Protein AF-A0A7L2P996-F1 (afdb_monomer_lite)

Sequence (85 aa):
GRQTYSRYQTLELEKEFLFNPYLTRKRRIEVSHALGLSERQVKIWFQNRRMKWKKENNKDKLPGQGRDEEKNEEEGNEEKEEEEE

Organism: Pycnonotus jocosus (NCBI:txid182897)

Structure (mmCIF, N/CA/C/O backbone):
data_AF-A0A7L2P996-F1
#
_entry.id   AF-A0A7L2P996-F1
#
loop_
_atom_site.group_PDB
_atom_site.id
_atom_site.type_symbol
_atom_site.label_atom_id
_atom_site.label_alt_id
_atom_site.label_comp_id
_atom_site.label_asym_id
_atom_site.label_entity_id
_atom_site.label_seq_id
_atom_site.pdbx_PDB_ins_code
_atom_site.Cartn_x
_atom_site.Cartn_y
_atom_site.Cartn_z
_atom_site.occupancy
_atom_site.B_iso_or_equiv
_atom_site.auth_seq_id
_atom_site.auth_comp_id
_atom_site.auth_asym_id
_atom_site.auth_atom_id
_atom_site.pdbx_PDB_model_num
ATOM 1 N N . GLY A 1 1 ? 8.206 6.450 16.033 1.00 66.31 1 GLY A N 1
ATOM 2 C CA . GLY A 1 1 ? 8.834 5.118 15.917 1.00 66.31 1 GLY A CA 1
ATOM 3 C C . GLY A 1 1 ? 8.211 4.371 14.758 1.00 66.31 1 GLY A C 1
ATOM 4 O O . GLY A 1 1 ? 7.070 4.662 14.421 1.00 66.31 1 GLY A O 1
ATOM 5 N N . ARG A 1 2 ? 8.940 3.452 14.116 1.00 77.38 2 ARG A N 1
ATOM 6 C CA . ARG A 1 2 ? 8.371 2.627 13.041 1.00 77.38 2 ARG A CA 1
ATOM 7 C C . ARG A 1 2 ? 7.311 1.701 13.636 1.00 77.38 2 ARG A C 1
ATOM 9 O O . ARG A 1 2 ? 7.641 0.859 14.463 1.00 77.38 2 ARG A O 1
ATOM 16 N N . GLN A 1 3 ? 6.061 1.864 13.220 1.00 81.69 3 GLN A N 1
ATOM 17 C CA . GLN A 1 3 ? 4.994 0.950 13.606 1.00 81.69 3 GLN A CA 1
ATOM 18 C C . GLN A 1 3 ? 5.035 -0.294 12.717 1.00 81.69 3 GLN A C 1
ATOM 20 O O . GLN A 1 3 ? 5.199 -0.197 11.500 1.00 81.69 3 GLN A O 1
ATOM 25 N N . THR A 1 4 ? 4.937 -1.463 13.339 1.00 92.19 4 THR A N 1
ATOM 26 C CA . THR A 1 4 ? 4.873 -2.756 12.656 1.00 92.19 4 THR A CA 1
ATOM 27 C C . THR A 1 4 ? 3.419 -3.140 12.419 1.00 92.19 4 THR A C 1
ATOM 29 O O . THR A 1 4 ? 2.603 -3.027 13.334 1.00 92.19 4 THR A O 1
ATOM 32 N N . TYR A 1 5 ? 3.105 -3.618 11.216 1.00 96.25 5 TYR A N 1
ATOM 33 C CA . TYR A 1 5 ? 1.787 -4.173 10.919 1.00 96.25 5 TYR A CA 1
ATOM 34 C C . TYR A 1 5 ? 1.551 -5.468 11.697 1.00 96.25 5 TYR A C 1
ATOM 36 O O . TYR A 1 5 ? 2.485 -6.228 11.968 1.00 96.25 5 TYR A O 1
ATOM 44 N N . SER A 1 6 ? 0.296 -5.722 12.060 1.00 97.75 6 SER A N 1
ATOM 45 C CA . SER A 1 6 ? -0.095 -6.976 12.695 1.00 97.75 6 SER A CA 1
ATOM 46 C C . SER A 1 6 ? 0.072 -8.155 11.729 1.00 97.75 6 SER A C 1
ATOM 48 O O . SER A 1 6 ? 0.194 -7.990 10.508 1.00 97.75 6 SER A O 1
ATOM 50 N N . ARG A 1 7 ? 0.037 -9.379 12.272 1.00 97.31 7 ARG A N 1
ATOM 51 C CA . ARG A 1 7 ? 0.070 -10.598 11.452 1.00 97.31 7 ARG A CA 1
ATOM 52 C C . ARG A 1 7 ? -1.092 -10.634 10.457 1.00 97.31 7 ARG A C 1
ATOM 54 O O . ARG A 1 7 ? -0.869 -10.971 9.303 1.00 97.31 7 ARG A O 1
ATOM 61 N N . TYR A 1 8 ? -2.291 -10.249 10.895 1.00 97.56 8 TYR A N 1
ATOM 62 C CA . TYR A 1 8 ? -3.485 -10.186 10.048 1.00 97.56 8 TYR A CA 1
ATOM 63 C C . TYR A 1 8 ? -3.329 -9.164 8.915 1.00 97.56 8 TYR A C 1
ATOM 65 O O . TYR A 1 8 ? -3.516 -9.511 7.756 1.00 97.56 8 TYR A O 1
ATOM 73 N N . GLN A 1 9 ? -2.886 -7.941 9.235 1.00 98.00 9 GLN A N 1
ATOM 74 C CA . GLN A 1 9 ? -2.657 -6.894 8.233 1.00 98.00 9 GLN A CA 1
ATOM 75 C C . GLN A 1 9 ? -1.649 -7.337 7.172 1.00 98.00 9 GLN A C 1
ATOM 77 O O . GLN A 1 9 ? -1.883 -7.158 5.984 1.00 98.00 9 GLN A O 1
ATOM 82 N N . THR A 1 10 ? -0.543 -7.952 7.594 1.00 97.88 10 THR A N 1
ATOM 83 C CA . THR A 1 10 ? 0.476 -8.454 6.663 1.00 97.88 10 THR A CA 1
ATOM 84 C C . THR A 1 10 ? -0.081 -9.547 5.751 1.00 97.88 10 THR A C 1
ATOM 86 O O . THR A 1 10 ? 0.213 -9.552 4.562 1.00 97.88 10 THR A O 1
ATOM 89 N N . LEU A 1 11 ? -0.891 -10.460 6.292 1.00 97.94 11 LEU A N 1
ATOM 90 C CA . LEU A 1 11 ? -1.458 -11.580 5.540 1.00 97.94 11 LEU A CA 1
ATOM 91 C C . LEU A 1 11 ? -2.435 -11.089 4.463 1.00 97.94 11 LEU A C 1
ATOM 93 O O . LEU A 1 11 ? -2.306 -11.481 3.307 1.00 97.94 11 LEU A O 1
ATOM 97 N N . GLU A 1 12 ? -3.348 -10.183 4.815 1.00 98.19 12 GLU A N 1
ATOM 98 C CA . GLU A 1 12 ? -4.290 -9.617 3.843 1.00 98.19 12 GLU A CA 1
ATOM 99 C C . GLU A 1 12 ? -3.577 -8.765 2.781 1.00 98.19 12 GLU A C 1
ATOM 101 O O . GLU A 1 12 ? -3.906 -8.869 1.604 1.00 98.19 12 GLU A O 1
ATOM 106 N N . LEU A 1 13 ? -2.545 -7.993 3.146 1.00 98.12 13 LEU A N 1
ATOM 107 C CA . LEU A 1 13 ? -1.742 -7.243 2.170 1.00 98.12 13 LEU A CA 1
ATOM 108 C C . LEU A 1 13 ? -1.014 -8.168 1.175 1.00 98.12 13 LEU A C 1
ATOM 110 O O . LEU A 1 13 ? -1.005 -7.893 -0.023 1.00 98.12 13 LEU A O 1
ATOM 114 N N . GLU A 1 14 ? -0.431 -9.277 1.642 1.00 98.12 14 GLU A N 1
ATOM 115 C CA . GLU A 1 14 ? 0.198 -10.282 0.767 1.00 98.12 14 GLU A CA 1
ATOM 116 C C . GLU A 1 14 ? -0.827 -10.972 -0.138 1.00 98.12 14 GLU A C 1
ATOM 118 O O . GLU A 1 14 ? -0.562 -11.178 -1.321 1.00 98.12 14 GLU A O 1
ATOM 123 N N . LYS A 1 15 ? -2.012 -11.295 0.388 1.00 97.56 15 LYS A N 1
ATOM 124 C CA . LYS A 1 15 ? -3.102 -11.885 -0.395 1.00 97.56 15 LYS A CA 1
ATOM 125 C C . LYS A 1 15 ? -3.550 -10.955 -1.524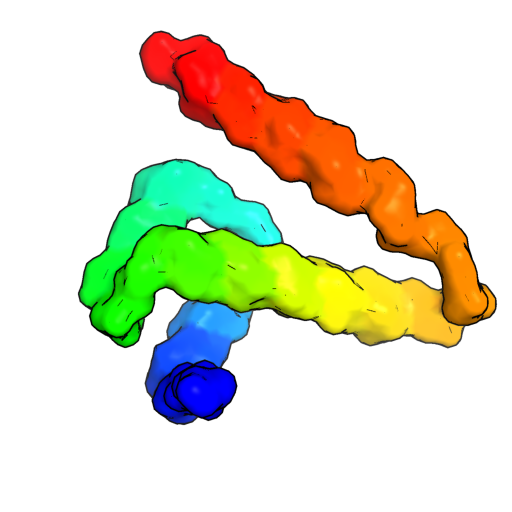 1.00 97.56 15 LYS A C 1
ATOM 127 O O . LYS A 1 15 ? -3.680 -11.409 -2.658 1.00 97.56 15 LYS A O 1
ATOM 132 N N . GLU A 1 16 ? -3.730 -9.668 -1.234 1.00 97.50 16 GLU A N 1
ATOM 133 C CA . GLU A 1 16 ? -4.054 -8.665 -2.253 1.00 97.50 16 GLU A CA 1
ATOM 134 C C . GLU A 1 16 ? -2.934 -8.510 -3.285 1.00 97.50 16 GLU A C 1
ATOM 136 O O . GLU A 1 16 ? -3.211 -8.451 -4.478 1.00 97.50 16 GLU A O 1
ATOM 141 N N . PHE A 1 17 ? -1.669 -8.520 -2.859 1.00 96.81 17 PHE A N 1
ATOM 142 C CA . PHE A 1 17 ? -0.525 -8.439 -3.771 1.00 96.81 17 PHE A CA 1
ATOM 143 C C . PHE A 1 17 ? -0.443 -9.621 -4.745 1.00 96.81 17 PHE A C 1
ATOM 145 O O . PHE A 1 17 ? -0.101 -9.437 -5.911 1.00 96.81 17 PHE A O 1
ATOM 152 N N . LEU A 1 18 ? -0.754 -10.834 -4.277 1.00 95.69 18 LEU A N 1
ATOM 153 C CA . LEU A 1 18 ? -0.808 -12.026 -5.128 1.00 95.69 18 LEU A CA 1
ATOM 154 C C . LEU A 1 18 ? -1.968 -11.978 -6.130 1.00 95.69 18 LEU A C 1
ATOM 156 O O . LEU A 1 18 ? -1.871 -12.597 -7.187 1.00 95.69 18 LEU A O 1
ATOM 160 N N . PHE A 1 19 ? -3.046 -11.260 -5.805 1.00 95.56 19 PHE A N 1
ATOM 161 C CA . PHE A 1 19 ? -4.155 -11.023 -6.726 1.00 95.56 19 PHE A CA 1
ATOM 162 C C . PHE A 1 19 ? -3.801 -9.955 -7.770 1.00 95.56 19 PHE A C 1
ATOM 164 O O . PHE A 1 19 ? -3.999 -10.177 -8.962 1.00 95.56 19 PHE A O 1
ATOM 171 N N . ASN A 1 20 ? -3.256 -8.816 -7.333 1.00 92.38 20 ASN A N 1
ATOM 172 C CA . ASN A 1 20 ? -2.757 -7.762 -8.209 1.00 92.38 20 ASN A CA 1
ATOM 173 C C . ASN A 1 20 ? -1.571 -7.006 -7.558 1.00 92.38 20 ASN A C 1
ATOM 175 O O . ASN A 1 20 ? -1.758 -6.359 -6.525 1.00 92.38 20 ASN A O 1
ATOM 179 N N . PRO A 1 21 ? -0.360 -7.016 -8.156 1.00 93.44 21 PRO A N 1
ATOM 180 C CA . PRO A 1 21 ? 0.809 -6.291 -7.635 1.00 93.44 21 PRO A CA 1
ATOM 181 C C . PRO A 1 21 ? 0.684 -4.755 -7.635 1.00 93.44 21 PRO A C 1
ATOM 183 O O . PRO A 1 21 ? 1.505 -4.060 -7.017 1.00 93.44 21 PRO A O 1
ATOM 186 N N . TYR A 1 22 ? -0.324 -4.223 -8.327 1.00 95.75 22 TYR A N 1
ATOM 187 C CA . TYR A 1 22 ? -0.643 -2.802 -8.420 1.00 95.75 22 TYR A CA 1
ATOM 188 C C . TYR A 1 22 ? -2.082 -2.579 -7.950 1.00 95.75 22 TYR A C 1
ATOM 190 O O . TYR A 1 22 ? -2.985 -3.345 -8.267 1.00 95.75 22 TYR A O 1
ATOM 198 N N . LEU A 1 23 ? -2.307 -1.540 -7.152 1.00 92.00 23 LEU A N 1
ATOM 199 C CA . LEU A 1 23 ? -3.642 -1.228 -6.651 1.00 92.00 23 LEU A CA 1
ATOM 200 C C . LEU A 1 23 ? -4.234 -0.077 -7.440 1.00 92.00 23 LEU A C 1
ATOM 202 O O . LEU A 1 23 ? -3.605 0.975 -7.516 1.00 92.00 23 LEU A O 1
ATOM 206 N N . THR A 1 24 ? -5.481 -0.246 -7.872 1.00 93.69 24 THR A N 1
ATOM 207 C CA . THR A 1 24 ? -6.308 0.883 -8.301 1.00 93.69 24 THR A CA 1
ATOM 208 C C . THR A 1 24 ? -6.668 1.763 -7.110 1.00 93.69 24 THR A C 1
ATOM 210 O O . THR A 1 24 ? -6.696 1.296 -5.958 1.00 93.69 24 THR A O 1
ATOM 213 N N . ARG A 1 25 ? -7.024 3.027 -7.365 1.00 91.62 25 ARG A N 1
ATOM 214 C CA . ARG A 1 25 ? -7.555 3.934 -6.331 1.00 91.62 25 ARG A CA 1
ATOM 215 C C . ARG A 1 25 ? -8.668 3.299 -5.495 1.00 91.62 25 ARG A C 1
ATOM 217 O O . ARG A 1 25 ? -8.575 3.270 -4.267 1.00 91.62 25 ARG A O 1
ATOM 224 N N . LYS A 1 26 ? -9.695 2.744 -6.148 1.00 94.75 26 LYS A N 1
ATOM 225 C CA . LYS A 1 26 ? -10.830 2.107 -5.464 1.00 94.75 26 LYS A CA 1
ATOM 226 C C . LYS A 1 26 ? -10.369 0.974 -4.551 1.00 94.75 26 LYS A C 1
ATOM 228 O O . LYS A 1 26 ? -10.760 0.927 -3.384 1.00 94.75 26 LYS A O 1
ATOM 233 N N . ARG A 1 27 ? -9.499 0.088 -5.049 1.00 95.50 27 ARG A N 1
ATOM 234 C CA . ARG A 1 27 ? -9.040 -1.053 -4.252 1.00 95.50 27 ARG A CA 1
ATOM 235 C C . ARG A 1 27 ? -8.184 -0.613 -3.071 1.00 95.50 27 ARG A C 1
ATOM 237 O O . ARG A 1 27 ? -8.320 -1.157 -1.979 1.00 95.50 27 ARG A O 1
ATOM 244 N N . ARG A 1 28 ? -7.348 0.410 -3.257 1.00 97.12 28 ARG A N 1
ATOM 245 C CA . ARG A 1 28 ? -6.551 1.005 -2.179 1.00 97.12 28 ARG A CA 1
ATOM 246 C C . ARG A 1 28 ? -7.433 1.531 -1.046 1.00 97.12 28 ARG A C 1
ATOM 248 O O . ARG A 1 28 ? -7.123 1.250 0.111 1.00 97.12 28 ARG A O 1
ATOM 255 N N . ILE A 1 29 ? -8.532 2.220 -1.365 1.00 97.12 29 ILE A N 1
ATOM 256 C CA . ILE A 1 29 ? -9.511 2.690 -0.371 1.00 97.12 29 ILE A CA 1
ATOM 257 C C . ILE A 1 29 ? -10.119 1.499 0.383 1.00 97.12 29 ILE A C 1
ATOM 259 O O . ILE A 1 29 ? -10.064 1.465 1.613 1.00 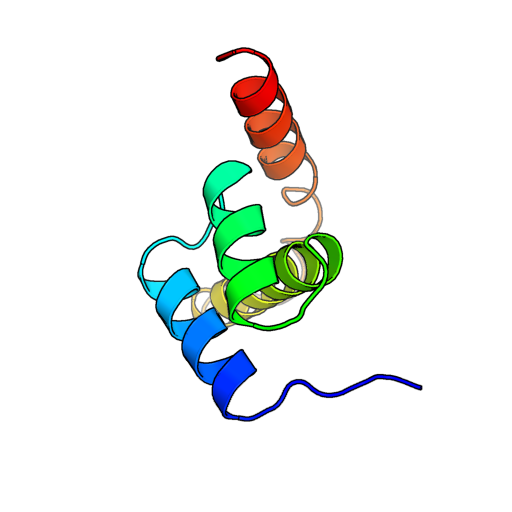97.12 29 ILE A O 1
ATOM 263 N N . GLU A 1 30 ? -10.620 0.486 -0.328 1.00 97.69 30 GLU A N 1
ATOM 264 C CA . GLU A 1 30 ? -11.246 -0.700 0.280 1.00 97.69 30 GLU A CA 1
ATOM 265 C C . GLU A 1 30 ? -10.299 -1.443 1.237 1.00 97.69 30 GLU A C 1
ATOM 267 O O . GLU A 1 30 ? -10.664 -1.740 2.377 1.00 97.69 30 GLU A O 1
ATOM 272 N N . VAL A 1 31 ? -9.061 -1.695 0.803 1.00 97.31 31 VAL A N 1
ATOM 273 C CA . VAL A 1 31 ? -8.036 -2.370 1.614 1.00 97.31 31 VAL A CA 1
ATOM 274 C C . VAL A 1 31 ? -7.646 -1.521 2.825 1.00 97.31 31 VAL A C 1
ATOM 276 O O . VAL A 1 31 ? -7.484 -2.051 3.925 1.00 97.31 31 VAL A O 1
ATOM 279 N N . SER A 1 32 ? -7.528 -0.201 2.656 1.00 97.94 32 SER A N 1
ATOM 280 C CA . SER A 1 32 ? -7.199 0.714 3.754 1.00 97.94 32 SER A CA 1
ATOM 281 C C . SER A 1 32 ? -8.245 0.655 4.874 1.00 97.94 32 SER A C 1
ATOM 283 O O . SER A 1 32 ? -7.893 0.463 6.042 1.00 97.94 32 SER A O 1
ATOM 285 N N . HIS A 1 33 ? -9.531 0.686 4.512 1.00 98.00 33 HIS A N 1
ATOM 286 C CA . HIS A 1 33 ? -10.644 0.602 5.454 1.00 98.00 33 HIS A CA 1
ATOM 287 C C . HIS A 1 33 ? -10.702 -0.766 6.141 1.00 98.00 33 HIS A C 1
ATOM 289 O O . HIS A 1 33 ? -10.843 -0.831 7.361 1.00 98.00 33 HIS A O 1
ATOM 295 N N . ALA A 1 34 ? -10.538 -1.856 5.384 1.00 97.69 34 ALA A N 1
ATOM 296 C CA . ALA A 1 34 ? -10.578 -3.216 5.922 1.00 97.69 34 ALA A CA 1
ATOM 297 C C . ALA A 1 34 ? -9.454 -3.502 6.935 1.00 97.69 34 ALA A C 1
ATOM 299 O O . ALA A 1 34 ? -9.636 -4.296 7.859 1.00 97.69 34 ALA A O 1
ATOM 300 N N . LEU A 1 35 ? -8.290 -2.863 6.773 1.00 97.69 35 LEU A N 1
ATOM 301 C CA . LEU A 1 35 ? -7.106 -3.102 7.603 1.00 97.69 35 LEU A CA 1
ATOM 302 C C . LEU A 1 35 ? -6.858 -2.031 8.669 1.00 97.69 35 LEU A C 1
ATOM 304 O O . LEU A 1 35 ? -5.924 -2.185 9.464 1.00 97.69 35 LEU A O 1
ATOM 308 N N . GLY A 1 36 ? -7.658 -0.961 8.696 1.00 97.44 36 GLY A N 1
ATOM 309 C CA . GLY A 1 36 ? -7.441 0.184 9.584 1.00 97.44 36 GLY A CA 1
ATOM 310 C C . GLY A 1 36 ? -6.105 0.884 9.316 1.00 97.44 36 GLY A C 1
ATOM 311 O O . GLY A 1 36 ? -5.419 1.300 10.249 1.00 97.44 36 GLY A O 1
ATOM 312 N N . LEU A 1 37 ? -5.701 0.950 8.047 1.00 97.12 37 LEU A N 1
ATOM 313 C CA . LEU A 1 37 ? -4.491 1.626 7.586 1.00 97.12 37 LEU A CA 1
ATOM 314 C C . LEU A 1 37 ? -4.881 2.851 6.762 1.00 97.12 37 LEU A C 1
ATOM 316 O O . LEU A 1 37 ? -5.952 2.896 6.173 1.00 97.12 37 LEU A O 1
ATOM 320 N N . SER A 1 38 ? -3.997 3.839 6.669 1.00 97.38 38 SER A N 1
ATOM 321 C CA . SER A 1 38 ? -4.162 4.913 5.685 1.00 97.38 38 SER A CA 1
ATOM 322 C C . SER A 1 38 ? -3.880 4.405 4.268 1.00 97.38 38 SER A C 1
ATOM 324 O O . SER A 1 38 ? -3.007 3.556 4.070 1.00 97.38 38 SER A O 1
ATOM 326 N N . GLU A 1 39 ? -4.531 4.989 3.259 1.00 96.94 39 GLU A N 1
ATOM 327 C CA . GLU A 1 39 ? -4.225 4.712 1.846 1.00 96.94 39 GLU A CA 1
ATOM 328 C C . GLU A 1 39 ? -2.730 4.858 1.537 1.00 96.94 39 GLU A C 1
ATOM 330 O O . GLU A 1 39 ? -2.154 4.052 0.809 1.00 96.94 39 GLU A O 1
ATOM 335 N N . ARG A 1 40 ? -2.070 5.846 2.156 1.00 95.69 40 ARG A N 1
ATOM 336 C CA . ARG A 1 40 ? -0.625 6.062 2.037 1.00 95.69 40 ARG A CA 1
ATOM 337 C C . ARG A 1 40 ? 0.184 4.877 2.565 1.00 95.69 40 ARG A C 1
ATOM 339 O O . ARG A 1 40 ? 1.166 4.490 1.942 1.00 95.69 40 ARG A O 1
ATOM 346 N N . GLN A 1 41 ? -0.194 4.306 3.709 1.00 97.00 41 GLN A N 1
ATOM 347 C CA . GLN A 1 41 ? 0.474 3.121 4.263 1.00 97.00 41 GLN A CA 1
ATOM 348 C C . GLN A 1 41 ? 0.310 1.906 3.352 1.00 97.00 41 GLN A C 1
ATOM 350 O O . GLN A 1 41 ? 1.278 1.171 3.158 1.00 97.00 41 GLN A O 1
ATOM 355 N N . VAL A 1 42 ? -0.879 1.734 2.768 1.00 96.88 42 VAL A N 1
ATOM 356 C CA . VAL A 1 42 ? -1.148 0.681 1.783 1.00 96.88 42 VAL A CA 1
ATOM 357 C C . VAL A 1 42 ? -0.296 0.904 0.526 1.00 96.88 42 VAL A C 1
ATOM 359 O O . VAL A 1 42 ? 0.431 -0.005 0.131 1.00 96.88 42 VAL A O 1
ATOM 362 N N . LYS A 1 43 ? -0.267 2.127 -0.033 1.00 95.75 43 LYS A N 1
ATOM 363 C CA . LYS A 1 43 ? 0.584 2.496 -1.185 1.00 95.75 43 LYS A CA 1
ATOM 364 C C . LYS A 1 43 ? 2.057 2.171 -0.920 1.00 95.75 43 LYS A C 1
ATOM 366 O O . LYS A 1 43 ? 2.674 1.426 -1.677 1.00 95.75 43 LYS A O 1
ATOM 371 N N . ILE A 1 44 ? 2.597 2.643 0.205 1.00 96.06 44 ILE A N 1
ATOM 372 C CA . ILE A 1 44 ? 3.996 2.404 0.594 1.00 96.06 44 ILE A CA 1
ATOM 373 C C . ILE A 1 44 ? 4.281 0.913 0.791 1.00 96.06 44 ILE A C 1
ATOM 375 O O . ILE A 1 44 ? 5.369 0.441 0.456 1.00 96.06 44 ILE A O 1
ATOM 379 N N . TRP A 1 45 ? 3.348 0.147 1.359 1.00 97.06 45 TRP A N 1
ATOM 380 C CA . TRP A 1 45 ? 3.556 -1.289 1.520 1.00 97.06 45 TRP A CA 1
ATOM 381 C C . TRP A 1 45 ? 3.633 -1.991 0.161 1.00 97.06 45 TRP A C 1
ATOM 383 O O . TRP A 1 45 ? 4.571 -2.754 -0.052 1.00 97.06 45 TRP A O 1
ATOM 393 N N . PHE A 1 46 ? 2.738 -1.671 -0.780 1.00 97.25 46 PHE A N 1
ATOM 394 C CA . PHE A 1 46 ? 2.750 -2.240 -2.133 1.00 97.25 46 PHE A CA 1
ATOM 395 C C . PHE A 1 46 ? 4.022 -1.875 -2.909 1.00 97.25 46 PHE A C 1
ATOM 397 O O . PHE A 1 46 ? 4.630 -2.749 -3.526 1.00 97.25 46 PHE A O 1
ATOM 404 N N . GLN A 1 47 ? 4.498 -0.631 -2.795 1.00 95.62 47 GLN A N 1
ATOM 405 C CA . GLN A 1 47 ? 5.792 -0.209 -3.349 1.00 95.62 47 GLN A CA 1
ATOM 406 C C . GLN A 1 47 ? 6.947 -1.058 -2.793 1.00 95.62 47 GLN A C 1
ATOM 408 O O . GLN A 1 47 ? 7.698 -1.688 -3.541 1.00 95.62 47 GLN A O 1
ATOM 413 N N . ASN A 1 48 ? 7.050 -1.166 -1.464 1.00 95.69 48 ASN A N 1
ATOM 414 C CA . ASN A 1 48 ? 8.079 -1.987 -0.820 1.00 95.69 48 ASN A CA 1
ATOM 415 C C . ASN A 1 48 ? 7.969 -3.467 -1.211 1.00 95.69 48 ASN A C 1
ATOM 417 O O . ASN A 1 48 ? 8.983 -4.154 -1.371 1.00 95.69 48 ASN A O 1
ATOM 421 N N . ARG A 1 49 ? 6.740 -3.965 -1.370 1.00 97.00 49 ARG A N 1
ATOM 422 C CA . ARG A 1 49 ? 6.474 -5.352 -1.732 1.00 97.00 49 ARG A CA 1
ATOM 423 C C . ARG A 1 49 ? 6.906 -5.664 -3.161 1.00 97.00 49 ARG A C 1
ATOM 425 O O . ARG A 1 49 ? 7.566 -6.690 -3.348 1.00 97.00 49 ARG A O 1
ATOM 432 N N . ARG A 1 50 ? 6.631 -4.776 -4.126 1.00 95.25 50 ARG A N 1
ATOM 433 C CA . ARG A 1 50 ? 7.145 -4.868 -5.507 1.00 95.25 50 ARG A CA 1
ATOM 434 C C . ARG A 1 50 ? 8.669 -4.853 -5.534 1.00 95.25 50 ARG A C 1
ATOM 436 O O . ARG A 1 50 ? 9.279 -5.684 -6.201 1.00 95.25 50 ARG A O 1
ATOM 443 N N . MET A 1 51 ? 9.300 -3.994 -4.734 1.00 91.00 51 MET A N 1
ATOM 444 C CA . MET A 1 51 ? 10.762 -3.954 -4.639 1.00 91.00 51 MET A CA 1
ATOM 445 C C . MET A 1 51 ? 11.356 -5.258 -4.111 1.00 91.00 51 MET A C 1
ATOM 4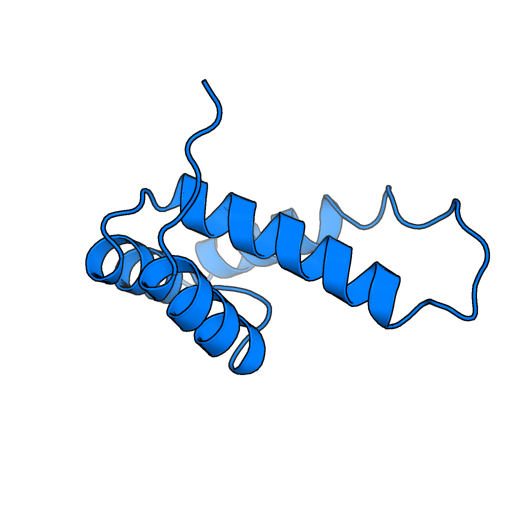47 O O . MET A 1 51 ? 12.378 -5.727 -4.616 1.00 91.00 51 MET A O 1
ATOM 451 N N . LYS A 1 52 ? 10.716 -5.871 -3.113 1.00 92.38 52 LYS A N 1
ATOM 452 C CA . LYS A 1 52 ? 11.107 -7.195 -2.621 1.00 92.38 52 LYS A CA 1
ATOM 453 C C . LYS A 1 52 ? 10.892 -8.273 -3.687 1.00 92.38 52 LYS A C 1
ATOM 455 O O . LYS A 1 52 ? 11.813 -9.040 -3.937 1.00 92.38 52 LYS A O 1
ATOM 460 N N . TRP A 1 53 ? 9.741 -8.272 -4.359 1.00 91.56 53 TRP A N 1
ATOM 461 C CA . TRP A 1 53 ? 9.408 -9.219 -5.428 1.00 91.56 53 TRP A CA 1
ATOM 462 C C . TRP A 1 53 ? 10.414 -9.162 -6.584 1.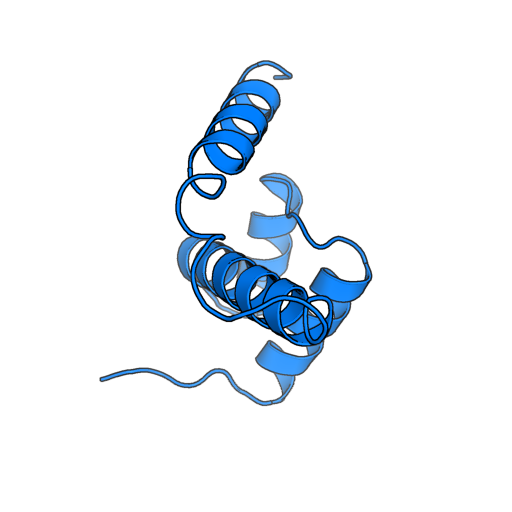00 91.56 53 TRP A C 1
ATOM 464 O O . TRP A 1 53 ? 10.959 -10.185 -6.982 1.00 91.56 53 TRP A O 1
ATOM 474 N N . LYS A 1 54 ? 10.774 -7.960 -7.049 1.00 88.19 54 LYS A N 1
ATOM 475 C CA . LYS A 1 54 ? 11.810 -7.771 -8.074 1.00 88.19 54 LYS A CA 1
ATOM 476 C C . LYS A 1 54 ? 13.157 -8.351 -7.636 1.00 88.19 54 LYS A C 1
ATOM 478 O O . LYS A 1 54 ? 13.817 -9.014 -8.424 1.00 88.19 54 LYS A O 1
ATOM 483 N N . LYS A 1 55 ? 13.564 -8.148 -6.377 1.00 87.38 55 LYS A N 1
ATOM 484 C CA . LYS A 1 55 ? 14.806 -8.734 -5.830 1.00 87.38 55 LYS A CA 1
ATOM 485 C C . LYS A 1 55 ? 14.742 -10.258 -5.716 1.00 87.38 55 LYS A C 1
ATOM 487 O O . LYS A 1 55 ? 15.763 -10.913 -5.885 1.00 87.38 55 LYS A O 1
ATOM 492 N N . GLU A 1 56 ? 13.576 -10.813 -5.400 1.00 88.00 56 GLU A N 1
ATOM 493 C CA . GLU A 1 56 ? 13.349 -12.261 -5.329 1.00 88.00 56 GLU A CA 1
ATOM 494 C C . GLU A 1 56 ? 13.388 -12.906 -6.720 1.00 88.00 56 GLU A C 1
ATOM 496 O O . GLU A 1 56 ? 13.967 -13.982 -6.861 1.00 88.00 56 GLU A O 1
ATOM 501 N N . ASN A 1 57 ? 12.848 -12.221 -7.733 1.00 81.94 57 ASN A N 1
ATOM 502 C CA . ASN A 1 57 ? 12.739 -12.714 -9.106 1.00 81.94 57 ASN A CA 1
ATOM 503 C C . ASN A 1 57 ? 13.982 -12.441 -9.964 1.00 81.94 57 ASN A C 1
ATOM 505 O O . ASN A 1 57 ? 14.234 -13.167 -10.916 1.00 81.94 57 ASN A O 1
ATOM 509 N N . ASN A 1 58 ? 14.769 -11.411 -9.646 1.00 70.62 58 ASN A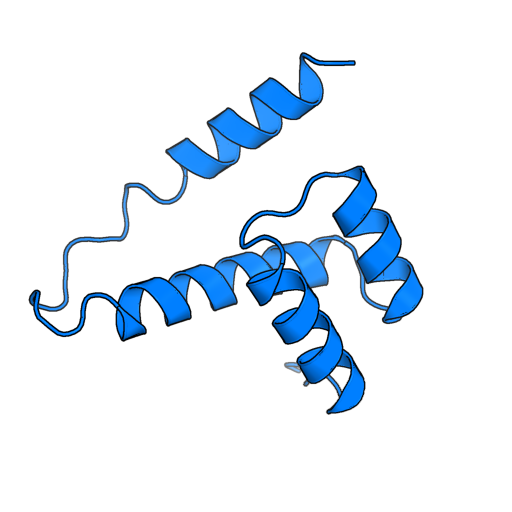 N 1
ATOM 510 C CA . ASN A 1 58 ? 15.948 -11.011 -10.420 1.00 70.62 58 ASN A CA 1
ATOM 511 C C . ASN A 1 58 ? 17.262 -11.533 -9.809 1.00 70.62 58 ASN A C 1
ATOM 513 O O . ASN A 1 58 ? 18.313 -10.921 -9.990 1.00 70.62 58 ASN A O 1
ATOM 517 N N . LYS A 1 59 ? 17.212 -12.649 -9.063 1.00 60.62 59 LYS A N 1
ATOM 518 C CA . LYS A 1 59 ? 18.378 -13.248 -8.383 1.00 60.62 59 LYS A CA 1
ATOM 519 C C . LYS A 1 59 ? 19.528 -13.640 -9.325 1.00 60.62 59 LYS A C 1
ATOM 521 O O . LYS A 1 59 ? 20.641 -13.812 -8.840 1.00 60.62 59 LYS A O 1
ATOM 526 N N . ASP A 1 60 ? 19.285 -13.689 -10.635 1.00 60.09 60 ASP A N 1
ATOM 527 C CA . ASP A 1 60 ? 20.292 -14.011 -11.654 1.00 60.09 60 ASP A CA 1
ATOM 528 C C . ASP A 1 60 ? 21.014 -12.781 -12.249 1.00 60.09 60 ASP A C 1
ATOM 530 O O . ASP A 1 60 ? 21.933 -12.944 -13.053 1.00 60.09 60 ASP A O 1
ATOM 534 N N . LYS A 1 61 ? 20.653 -11.540 -11.876 1.00 58.12 61 LYS A N 1
ATOM 535 C CA . LYS A 1 61 ? 21.311 -10.315 -12.381 1.00 58.12 61 LYS A CA 1
ATOM 536 C C . LYS A 1 61 ? 21.906 -9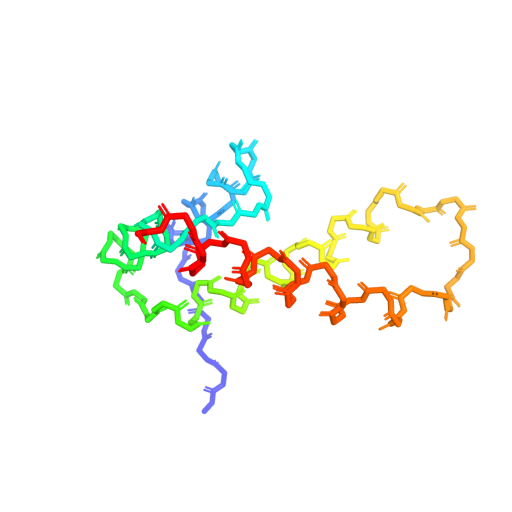.475 -11.245 1.00 58.12 61 LYS A C 1
ATOM 538 O O . LYS A 1 61 ? 21.275 -9.261 -10.213 1.00 58.12 61 LYS A O 1
ATOM 543 N N . LEU A 1 62 ? 23.146 -9.011 -11.445 1.00 51.00 62 LEU A N 1
ATOM 544 C CA . LEU A 1 62 ? 23.973 -8.312 -10.451 1.00 51.00 62 LEU A CA 1
ATOM 545 C C . LEU A 1 62 ? 23.254 -7.129 -9.756 1.00 51.00 62 LEU A C 1
ATOM 547 O O . LEU A 1 62 ? 22.451 -6.428 -10.378 1.00 51.00 62 LEU A O 1
ATOM 551 N N . PRO A 1 63 ? 23.582 -6.841 -8.480 1.00 50.25 63 PRO A N 1
ATOM 552 C CA . PRO A 1 63 ? 22.949 -5.767 -7.724 1.00 50.25 63 PRO A CA 1
ATOM 553 C C . PRO A 1 63 ? 23.429 -4.393 -8.220 1.00 50.25 63 PRO A C 1
ATOM 555 O O . PRO A 1 63 ? 24.577 -4.025 -7.991 1.00 50.25 63 PRO A O 1
ATOM 558 N N . GLY A 1 64 ? 22.557 -3.602 -8.859 1.00 55.19 64 GLY A N 1
ATOM 559 C CA . GLY A 1 64 ? 22.889 -2.194 -9.129 1.00 55.19 64 GLY A CA 1
ATOM 560 C C . GLY A 1 64 ? 21.961 -1.374 -10.028 1.00 55.19 64 GLY A C 1
ATOM 561 O O . GLY A 1 64 ? 22.011 -0.155 -9.942 1.00 55.19 64 GLY A O 1
ATOM 562 N N . GLN A 1 65 ? 21.106 -1.982 -10.856 1.00 55.09 65 GLN A N 1
ATOM 563 C CA . GLN A 1 65 ? 20.588 -1.270 -12.043 1.00 55.09 65 GLN A CA 1
ATOM 564 C C . GLN A 1 65 ? 19.102 -0.859 -12.034 1.00 55.09 65 GLN A C 1
ATOM 566 O O . GLN A 1 65 ? 18.625 -0.316 -13.016 1.00 55.09 65 GLN A O 1
ATOM 571 N N . GLY A 1 66 ? 18.343 -1.108 -10.963 1.00 53.16 66 GLY A N 1
ATOM 572 C CA . GLY A 1 66 ? 16.871 -1.038 -11.016 1.00 53.16 66 GLY A CA 1
ATOM 573 C C . GLY A 1 66 ? 16.199 0.163 -10.343 1.00 53.16 66 GLY A C 1
ATOM 574 O O . GLY A 1 66 ? 15.090 -0.033 -9.841 1.00 53.16 66 GLY A O 1
ATOM 575 N N . ARG A 1 67 ? 16.865 1.322 -10.222 1.00 56.19 67 ARG A N 1
ATOM 576 C CA . ARG A 1 67 ? 16.380 2.468 -9.416 1.00 56.19 67 ARG A CA 1
ATOM 577 C C . ARG A 1 67 ? 15.614 3.537 -10.208 1.00 56.19 67 ARG A C 1
ATOM 579 O O . ARG A 1 67 ? 14.839 4.261 -9.602 1.00 56.19 67 ARG A O 1
ATOM 586 N N . ASP A 1 68 ? 15.799 3.615 -11.526 1.00 50.81 68 ASP A N 1
ATOM 587 C CA . ASP A 1 68 ? 15.292 4.742 -12.329 1.00 50.81 68 ASP A CA 1
ATOM 588 C C . ASP A 1 68 ? 13.957 4.463 -13.050 1.00 50.81 68 ASP A C 1
ATOM 590 O O . ASP A 1 68 ? 13.210 5.391 -13.341 1.00 50.81 68 ASP A O 1
ATOM 594 N N . GLU A 1 69 ? 13.579 3.196 -13.254 1.00 54.06 69 GLU A N 1
ATOM 595 C CA . GLU A 1 69 ? 12.275 2.812 -13.845 1.00 54.06 69 GLU A CA 1
ATOM 596 C C . GLU A 1 69 ? 11.085 3.028 -12.879 1.00 54.06 69 GLU A C 1
ATOM 598 O O . GLU A 1 69 ? 9.925 2.928 -13.264 1.00 54.06 69 GLU A O 1
ATOM 603 N N . GLU A 1 70 ? 11.371 3.348 -11.612 1.00 54.28 70 GLU A N 1
ATOM 604 C CA . GLU A 1 70 ? 10.434 3.322 -10.479 1.00 54.28 70 GLU A CA 1
ATOM 605 C C . GLU A 1 70 ? 9.435 4.496 -10.466 1.00 54.28 70 GLU A C 1
ATOM 607 O O . GLU A 1 70 ? 8.314 4.337 -9.991 1.00 54.28 70 GLU A O 1
ATOM 612 N N . LYS A 1 71 ? 9.813 5.665 -11.004 1.00 52.62 71 LYS A N 1
ATOM 613 C CA . LYS A 1 71 ? 8.957 6.868 -11.031 1.00 52.62 71 LYS A CA 1
ATOM 614 C C . LYS A 1 71 ? 8.009 6.890 -12.237 1.00 52.62 71 LYS A C 1
ATOM 616 O O . LYS A 1 71 ? 6.895 7.387 -12.137 1.00 52.62 71 LYS A O 1
ATOM 621 N N . ASN A 1 72 ? 8.447 6.310 -13.354 1.00 51.19 72 ASN A N 1
ATOM 622 C CA . ASN A 1 72 ? 7.786 6.459 -14.650 1.00 51.19 72 ASN A CA 1
ATOM 623 C C . ASN A 1 72 ? 6.557 5.544 -14.805 1.00 51.19 72 ASN A C 1
ATOM 625 O O . ASN A 1 72 ? 5.562 5.945 -15.398 1.00 51.19 72 ASN A O 1
ATOM 629 N N . GLU A 1 73 ? 6.599 4.326 -14.252 1.00 58.12 73 GLU A N 1
ATOM 630 C CA . GLU A 1 73 ? 5.440 3.416 -14.267 1.00 58.12 73 GLU A CA 1
ATOM 631 C C . GLU A 1 73 ? 4.345 3.840 -13.278 1.00 58.12 73 GLU A C 1
ATOM 633 O O . GLU A 1 73 ? 3.171 3.555 -13.500 1.00 58.12 73 GLU A O 1
ATOM 638 N N . GLU A 1 74 ? 4.716 4.513 -12.182 1.00 55.75 74 GLU A N 1
ATOM 639 C CA . GLU A 1 74 ? 3.771 4.947 -11.150 1.00 55.75 74 GLU A CA 1
ATOM 640 C C . GLU A 1 74 ? 3.061 6.252 -11.545 1.00 55.75 74 GLU A C 1
ATOM 642 O O . GLU A 1 74 ? 1.844 6.322 -11.399 1.00 55.75 74 GLU A O 1
ATOM 647 N N . GLU A 1 75 ? 3.776 7.225 -12.132 1.00 55.91 75 GLU A N 1
ATOM 648 C CA . GLU A 1 75 ? 3.162 8.432 -12.717 1.00 55.91 75 GLU A CA 1
ATOM 649 C C . GLU A 1 75 ? 2.284 8.076 -13.928 1.00 55.91 75 GLU A C 1
ATOM 651 O O . GLU A 1 75 ? 1.139 8.504 -13.983 1.00 55.91 75 GLU A O 1
ATOM 656 N N . GLY A 1 76 ? 2.733 7.195 -14.831 1.00 54.31 76 GLY A N 1
ATOM 657 C CA . GLY A 1 76 ? 1.931 6.799 -15.997 1.00 54.31 76 GLY A CA 1
ATOM 658 C C . GLY A 1 76 ? 0.685 5.959 -15.678 1.00 54.31 76 GLY A C 1
ATOM 659 O O . GLY A 1 76 ? -0.239 5.914 -16.490 1.00 54.31 76 GLY A O 1
ATOM 660 N N . ASN A 1 77 ? 0.639 5.283 -14.522 1.00 58.28 77 ASN A N 1
ATOM 661 C CA . ASN A 1 77 ? -0.554 4.559 -14.069 1.00 58.28 77 ASN A CA 1
ATOM 662 C C . ASN A 1 77 ? -1.477 5.440 -13.206 1.00 58.28 77 ASN A C 1
ATOM 664 O O . ASN A 1 77 ? -2.685 5.251 -13.264 1.00 58.28 77 ASN A O 1
ATOM 668 N N . GLU A 1 78 ? -0.944 6.407 -12.442 1.00 56.06 78 GLU A N 1
ATOM 669 C CA . GLU A 1 78 ? -1.766 7.426 -11.762 1.00 56.06 78 GLU A CA 1
ATOM 670 C C . GLU A 1 78 ? -2.395 8.408 -12.769 1.00 56.06 78 GLU A C 1
ATOM 672 O O . GLU A 1 78 ? -3.591 8.653 -12.671 1.00 56.06 78 GLU A O 1
ATOM 677 N N . GLU A 1 79 ? -1.657 8.885 -13.780 1.00 53.44 79 GLU A N 1
ATOM 678 C CA . GLU A 1 79 ? -2.182 9.778 -14.832 1.00 53.44 79 GLU A CA 1
ATOM 679 C C . GLU A 1 79 ? -3.277 9.102 -15.671 1.00 53.44 79 GLU A C 1
ATOM 681 O O . GLU A 1 79 ? -4.306 9.710 -15.945 1.00 53.44 79 GLU A O 1
ATOM 686 N N . LYS A 1 80 ? -3.117 7.815 -16.015 1.00 55.03 80 LYS A N 1
ATOM 687 C CA . LYS A 1 80 ? -4.172 7.054 -16.709 1.00 55.03 80 LYS A CA 1
ATOM 688 C C . LYS A 1 80 ? -5.395 6.769 -15.838 1.00 55.03 80 LYS A C 1
ATOM 690 O O . LYS A 1 80 ? -6.503 6.759 -16.360 1.00 55.03 80 LYS A O 1
ATOM 695 N N . GLU A 1 81 ? -5.215 6.513 -14.540 1.00 55.38 81 GLU A N 1
ATOM 696 C CA . GLU A 1 81 ? -6.343 6.324 -13.613 1.00 55.38 81 GLU A CA 1
ATOM 697 C C . GLU A 1 81 ? -7.100 7.635 -13.338 1.00 55.38 81 GLU A C 1
ATOM 699 O O . GLU A 1 81 ? -8.293 7.574 -13.053 1.00 55.38 81 GLU A O 1
ATOM 704 N N . GLU A 1 82 ? -6.441 8.799 -13.415 1.00 55.16 82 GLU A N 1
ATOM 705 C CA . GLU A 1 82 ? -7.095 10.116 -13.339 1.00 55.16 82 GLU A CA 1
ATOM 706 C C . GLU A 1 82 ? -7.772 10.530 -14.664 1.00 55.16 82 GLU A C 1
ATOM 708 O O . GLU A 1 82 ? -8.757 11.261 -14.623 1.00 55.16 82 GLU A O 1
ATOM 713 N N . GLU A 1 83 ? -7.294 10.061 -15.827 1.00 52.50 83 GLU A N 1
ATOM 714 C CA . GLU A 1 83 ? -7.906 10.337 -17.143 1.00 52.50 83 GLU A CA 1
ATOM 715 C C . GLU A 1 83 ? -9.121 9.450 -17.491 1.00 52.50 83 GLU A C 1
ATOM 717 O O . GLU A 1 83 ? -9.928 9.843 -18.332 1.00 52.50 83 GLU A O 1
ATOM 722 N N . GLU A 1 84 ? -9.275 8.265 -16.888 1.00 51.62 84 GLU A N 1
ATOM 723 C CA . GLU A 1 84 ? -10.415 7.356 -17.140 1.00 51.62 84 GLU A CA 1
ATOM 724 C C . GLU A 1 84 ? -11.682 7.663 -16.297 1.00 51.62 84 GLU A C 1
ATOM 726 O O . GLU A 1 84 ? -12.608 6.845 -16.264 1.00 51.62 84 GLU A O 1
ATOM 731 N N . GLU A 1 85 ? -11.760 8.835 -15.649 1.00 48.84 85 GLU A N 1
ATOM 732 C CA . GLU A 1 85 ? -12.961 9.339 -14.946 1.00 48.84 85 GLU A CA 1
ATOM 733 C C . GLU A 1 85 ? -13.778 10.352 -15.774 1.00 48.84 85 GLU A C 1
ATOM 735 O O . GLU A 1 85 ? -13.203 11.331 -16.304 1.00 48.84 85 GLU A O 1
#

InterPro domains:
  IPR000047 Helix-turn-helix motif [PR00031] (27-36)
  IPR000047 Helix-turn-helix motif [PR00031] (36-52)
  IPR001356 Homeodomain [PF00046] (2-55)
  IPR001356 Homeodomain [PS50071] (1-56)
  IPR001356 Homeodomain [SM00389] (1-60)
  IPR001356 Homeodomain [cd00086] (2-57)
  IPR009057 Homedomain-like superfamily [SSF46689] (2-57)
  IPR017970 Homeobox, conserved site [PS00027] (31-54)
  IPR020479 Homeodomain, metazoa [PR00024] (20-31)
  IPR020479 Homeodomain, metazoa [PR00024] (35-45)
  IPR020479 Homeodomain, metazoa [PR00024] (45-54)
  IPR050948 Antp homeobox transcription factor [PTHR46166] (1-84)

Secondary structure (DSSP, 8-state):
-PPPPPHHHHHHHHHHHHH-SS--HHHHHHHHHHHT--HHHHHHHHHHHHHHHHHHH-TTS-TT--SSTTTHHHHHHHHHHHHT-

pLDDT: mean 81.41, std 19.15, range [48.84, 98.19]

Radius of gyration: 14.22 Å; chains: 1; bounding box: 37×24×33 Å

Foldseek 3Di:
DDDDADPVLVVVLVVVCVVPLDDAPVRLVVSCVVRVHDSVVSVVVSLVVVVVVCCVVVVVDDPDDPDPVSPVVVVVVVVVSVVVD